Protein AF-X1LSG4-F1 (afdb_monomer)

Organism: NCBI:txid412755

Sequence (151 aa):
GCSSPAEVGITPWPFLKHFSTHLPGGNYGEIPDDKDMQAILKGEVAGGYEINCLACHNADRSQDQSDAALQAVLQNYKWVPTGSCGFAEVKGAVVSLPELFDPELDEIPITVSYDKGRFNQANEVFIDIVRRPPANRCYFCHSTQDIARAG

Structure (mmCIF, N/CA/C/O backbone):
data_AF-X1LSG4-F1
#
_entry.id   AF-X1LSG4-F1
#
loop_
_atom_site.group_PDB
_atom_site.id
_atom_site.type_symbol
_atom_site.label_atom_id
_atom_site.label_alt_id
_atom_site.label_comp_id
_atom_site.label_asym_id
_atom_site.label_entity_id
_atom_site.label_seq_id
_atom_site.pdbx_PDB_ins_code
_atom_site.Cartn_x
_atom_site.Cartn_y
_atom_site.Cartn_z
_atom_site.occupancy
_atom_site.B_iso_or_equiv
_atom_site.auth_seq_id
_atom_site.auth_comp_id
_atom_site.auth_asym_id
_atom_site.auth_atom_id
_atom_site.pdbx_PDB_model_num
ATOM 1 N N . GLY A 1 1 ? 5.636 -24.976 -19.725 1.00 66.31 1 GLY A N 1
ATOM 2 C CA . GLY A 1 1 ? 6.706 -24.733 -18.739 1.00 66.31 1 GLY A CA 1
ATOM 3 C C . GLY A 1 1 ? 6.308 -23.560 -17.871 1.00 66.31 1 GLY A C 1
ATOM 4 O O . GLY A 1 1 ? 5.458 -22.794 -18.303 1.00 66.31 1 GLY A O 1
ATOM 5 N N . CYS A 1 2 ? 6.872 -23.449 -16.671 1.00 79.25 2 CYS A N 1
ATOM 6 C CA . CYS A 1 2 ? 6.782 -22.246 -15.841 1.00 79.25 2 CYS A CA 1
ATOM 7 C C . CYS A 1 2 ? 8.112 -21.496 -15.976 1.00 79.25 2 CYS A C 1
ATOM 9 O O . CYS A 1 2 ? 9.154 -22.151 -15.975 1.00 79.25 2 CYS A O 1
ATOM 11 N N . SER A 1 3 ? 8.065 -20.173 -16.117 1.00 85.75 3 SER A N 1
ATOM 12 C CA . SER A 1 3 ? 9.241 -19.304 -16.194 1.00 85.75 3 SER A CA 1
ATOM 13 C C . SER A 1 3 ? 9.085 -18.175 -15.184 1.00 85.75 3 SER A C 1
ATOM 15 O O . SER A 1 3 ? 7.990 -17.640 -15.009 1.00 85.75 3 SER A O 1
ATOM 17 N N . SER A 1 4 ? 10.172 -17.819 -14.515 1.00 86.25 4 SER A N 1
ATOM 18 C CA . SER A 1 4 ? 10.247 -16.619 -13.693 1.00 86.25 4 SER A CA 1
ATOM 19 C C . SER A 1 4 ? 10.165 -15.358 -14.570 1.00 86.25 4 SER A C 1
ATOM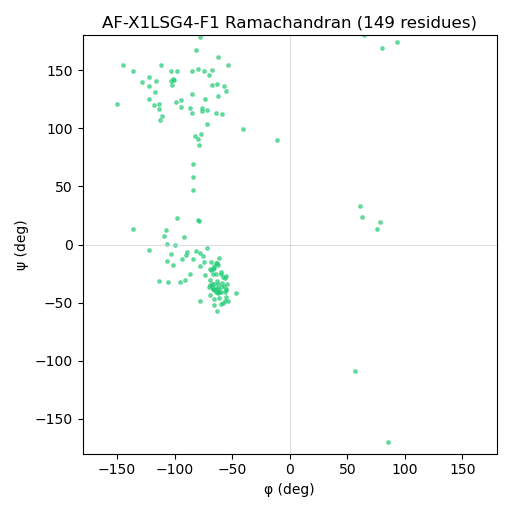 21 O O . SER A 1 4 ? 10.628 -15.374 -15.713 1.00 86.25 4 SER A O 1
ATOM 23 N N . PRO A 1 5 ? 9.626 -14.244 -14.047 1.00 86.19 5 PRO A N 1
ATOM 24 C CA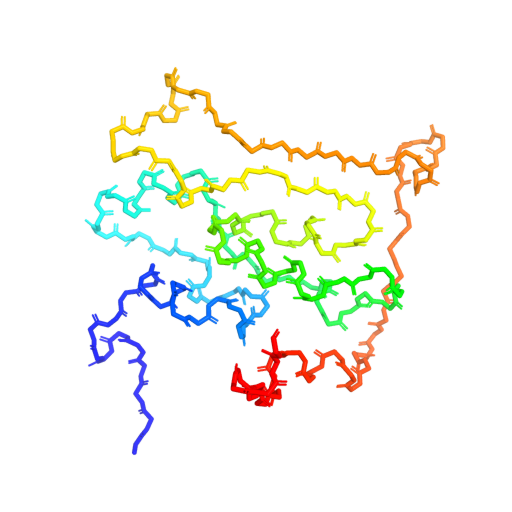 . PRO A 1 5 ? 9.676 -12.942 -14.714 1.00 86.19 5 PRO A CA 1
ATOM 25 C C . PRO A 1 5 ? 11.065 -12.568 -15.258 1.00 86.19 5 PRO A C 1
ATOM 27 O O . PRO A 1 5 ? 11.175 -12.120 -16.398 1.00 86.19 5 PRO A O 1
ATOM 30 N N . ALA A 1 6 ? 12.133 -12.841 -14.502 1.00 84.25 6 ALA A N 1
ATOM 31 C CA . ALA A 1 6 ? 13.502 -12.558 -14.931 1.00 84.25 6 ALA A CA 1
ATOM 32 C C . ALA A 1 6 ? 13.930 -13.357 -16.180 1.00 84.25 6 ALA A C 1
ATOM 34 O O . ALA A 1 6 ? 14.599 -12.809 -17.054 1.00 84.25 6 ALA A O 1
ATOM 35 N N . GLU A 1 7 ? 13.510 -14.622 -16.313 1.00 88.56 7 GLU A N 1
ATOM 36 C CA . GLU A 1 7 ? 13.822 -15.472 -17.480 1.00 88.56 7 GLU A CA 1
ATOM 37 C C . GLU A 1 7 ? 13.175 -14.974 -18.779 1.00 88.56 7 GLU A C 1
ATOM 39 O O . GLU A 1 7 ? 13.635 -15.317 -19.867 1.00 88.56 7 GLU A O 1
ATOM 44 N N . VAL A 1 8 ? 12.129 -14.151 -18.677 1.00 89.06 8 VAL A N 1
ATOM 45 C CA . VAL A 1 8 ? 11.457 -13.512 -19.819 1.00 89.06 8 VAL A CA 1
ATOM 46 C C . VAL A 1 8 ? 11.754 -12.011 -19.918 1.00 89.06 8 VAL A C 1
ATOM 48 O O . VAL A 1 8 ? 11.113 -11.306 -20.693 1.00 89.06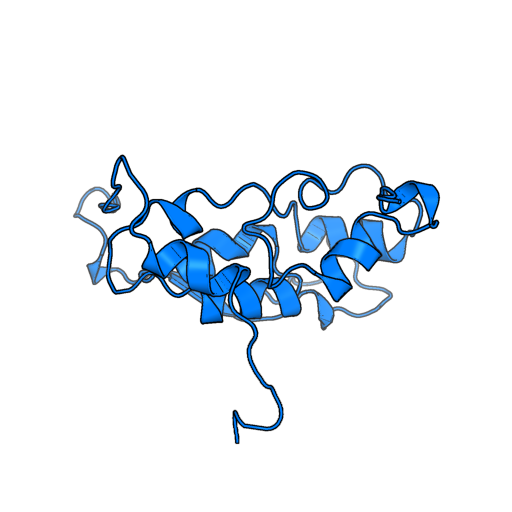 8 VAL A O 1
ATOM 51 N N . GLY A 1 9 ? 12.741 -11.519 -19.161 1.00 86.69 9 GLY A N 1
ATOM 52 C CA . GLY A 1 9 ? 13.219 -10.136 -19.233 1.00 86.69 9 GLY A CA 1
ATOM 53 C C . GLY A 1 9 ? 12.337 -9.099 -18.530 1.00 86.69 9 GLY A C 1
ATOM 54 O O . GLY A 1 9 ? 12.446 -7.915 -18.836 1.00 86.69 9 GLY A O 1
ATOM 55 N N . ILE A 1 10 ? 11.468 -9.510 -17.603 1.00 85.44 10 ILE A N 1
ATOM 56 C CA . ILE A 1 10 ? 10.616 -8.610 -16.814 1.00 85.44 10 ILE A CA 1
ATOM 57 C C . ILE A 1 10 ? 11.307 -8.302 -15.478 1.00 85.44 10 ILE A C 1
ATOM 59 O O . ILE A 1 10 ? 11.536 -9.207 -14.672 1.00 85.44 10 ILE A O 1
ATOM 63 N N . THR A 1 11 ? 11.619 -7.025 -15.233 1.00 84.31 11 THR A N 1
ATOM 64 C CA . THR A 1 11 ? 12.145 -6.545 -13.942 1.00 84.31 11 THR A CA 1
ATOM 65 C C . THR A 1 11 ? 11.006 -6.330 -12.924 1.00 84.31 11 THR A C 1
ATOM 67 O O . THR A 1 11 ? 9.827 -6.352 -13.301 1.00 84.31 11 THR A O 1
ATOM 70 N N . PRO A 1 12 ? 11.308 -6.147 -11.624 1.00 85.56 12 PRO A N 1
ATOM 71 C CA . PRO A 1 12 ? 10.291 -5.974 -10.584 1.00 85.56 12 PRO A CA 1
ATOM 72 C C . PRO A 1 12 ? 9.319 -4.818 -10.841 1.00 85.56 12 PRO A C 1
ATOM 74 O O . PRO A 1 12 ? 8.116 -4.986 -10.659 1.00 85.56 12 PRO A O 1
ATOM 77 N N . TRP A 1 13 ? 9.792 -3.669 -11.332 1.00 85.12 13 TRP A N 1
ATOM 78 C CA . TRP A 1 13 ? 8.918 -2.516 -11.550 1.00 85.12 13 TRP A CA 1
ATOM 79 C C . TRP A 1 13 ? 7.851 -2.743 -12.644 1.00 85.12 13 TRP A C 1
ATOM 81 O O . TRP A 1 13 ? 6.659 -2.593 -12.355 1.00 85.12 13 TRP A O 1
ATOM 91 N N . PRO A 1 14 ? 8.196 -3.183 -13.874 1.00 86.19 14 PRO A N 1
ATOM 92 C CA . PRO A 1 14 ? 7.221 -3.651 -14.857 1.00 86.19 14 PRO A CA 1
ATOM 93 C C . PRO A 1 14 ? 6.326 -4.776 -14.335 1.00 86.19 14 PRO A C 1
ATOM 95 O O . PRO A 1 14 ? 5.129 -4.764 -14.617 1.00 86.19 14 PRO A O 1
ATOM 98 N N . PHE A 1 15 ? 6.862 -5.723 -13.554 1.00 88.38 15 PHE A N 1
ATOM 99 C CA . PHE A 1 15 ? 6.050 -6.782 -12.953 1.00 88.38 15 PHE A CA 1
ATOM 100 C C . PHE A 1 15 ? 4.940 -6.193 -12.075 1.00 88.38 15 PHE A C 1
ATOM 102 O O . PHE A 1 15 ? 3.767 -6.509 -12.268 1.00 88.38 15 PHE A O 1
ATOM 109 N N . LEU A 1 16 ? 5.279 -5.283 -11.160 1.00 88.81 16 LEU A N 1
ATOM 110 C CA . LEU A 1 16 ? 4.291 -4.636 -10.301 1.00 88.81 16 LEU A CA 1
ATOM 111 C C . LEU A 1 16 ? 3.286 -3.813 -11.107 1.00 88.81 16 LEU A C 1
ATOM 113 O O . LEU A 1 16 ? 2.091 -3.938 -10.871 1.00 88.81 16 LEU A O 1
ATOM 117 N N . LYS A 1 17 ? 3.712 -3.062 -12.128 1.00 87.06 17 LYS A N 1
ATOM 118 C CA . LYS A 1 17 ? 2.773 -2.312 -12.985 1.00 87.06 17 LYS A CA 1
ATOM 119 C C . LYS A 1 17 ? 1.703 -3.190 -13.640 1.00 87.06 17 LYS A C 1
ATOM 121 O O . LYS A 1 17 ? 0.623 -2.690 -13.939 1.00 87.06 17 LYS A O 1
ATOM 126 N N . HIS A 1 18 ? 2.001 -4.464 -13.889 1.00 88.12 18 HIS A N 1
ATOM 127 C CA . HIS A 1 18 ? 1.066 -5.394 -14.517 1.00 88.12 18 HIS A CA 1
ATOM 128 C C . HIS A 1 18 ? 0.278 -6.245 -13.525 1.00 88.12 18 HIS A C 1
ATOM 130 O O . HIS A 1 18 ? -0.862 -6.600 -13.815 1.00 88.12 18 HIS A O 1
ATOM 136 N N . PHE A 1 19 ? 0.873 -6.591 -12.385 1.00 89.38 19 PHE A N 1
ATOM 137 C CA . PHE A 1 19 ? 0.334 -7.629 -11.510 1.00 89.38 19 PHE A CA 1
ATOM 138 C C . PHE A 1 19 ? 0.028 -7.161 -10.089 1.00 89.38 19 PHE A C 1
ATOM 140 O O . PHE A 1 19 ? -0.541 -7.953 -9.346 1.00 89.38 19 PHE A O 1
ATOM 147 N N . SER A 1 20 ? 0.351 -5.918 -9.703 1.00 90.19 20 SER A N 1
ATOM 148 C CA . SER A 1 20 ? 0.274 -5.434 -8.312 1.00 90.19 20 SER A CA 1
ATOM 149 C C . SER A 1 20 ? -1.099 -5.592 -7.651 1.00 90.19 20 SER A C 1
ATOM 151 O O . SER A 1 20 ? -1.169 -5.789 -6.447 1.00 90.19 20 SER A O 1
ATOM 153 N N . THR A 1 21 ? -2.189 -5.597 -8.416 1.00 90.31 21 THR A N 1
ATOM 154 C CA . THR A 1 21 ? -3.555 -5.812 -7.907 1.00 90.31 21 THR A CA 1
ATOM 155 C C . THR A 1 21 ? -3.865 -7.266 -7.531 1.00 90.31 21 THR A C 1
ATOM 157 O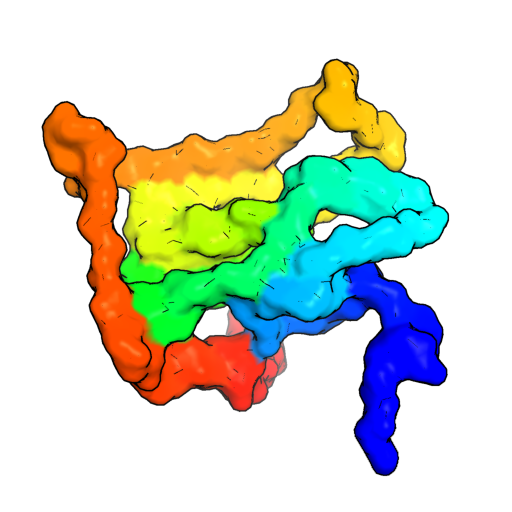 O . THR A 1 21 ? -4.863 -7.528 -6.863 1.00 90.31 21 THR A O 1
ATOM 160 N N . HIS A 1 22 ? -3.037 -8.220 -7.963 1.00 88.56 22 HIS A N 1
ATOM 161 C CA . HIS A 1 22 ? -3.261 -9.663 -7.826 1.00 88.56 22 HIS A CA 1
ATOM 162 C C . HIS A 1 22 ? -2.322 -10.339 -6.819 1.00 88.56 22 HIS A C 1
ATOM 164 O O . HIS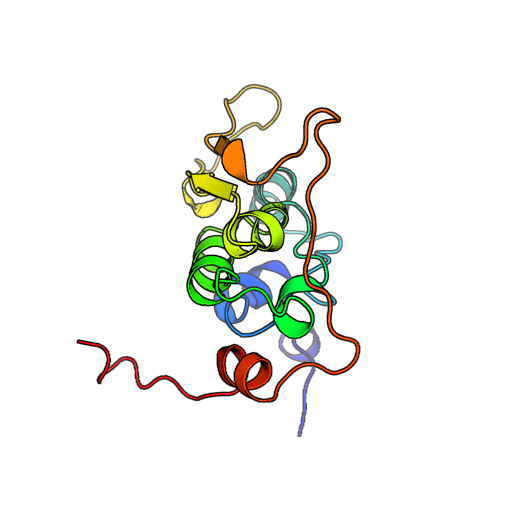 A 1 22 ? -2.313 -11.568 -6.714 1.00 88.56 22 HIS A O 1
ATOM 170 N N . LEU A 1 23 ? -1.533 -9.565 -6.075 1.00 88.62 23 LEU A N 1
ATOM 171 C CA . LEU A 1 23 ? -0.711 -10.062 -4.977 1.00 88.62 23 LEU A CA 1
ATOM 172 C C . LEU A 1 23 ? -0.808 -9.128 -3.767 1.00 88.62 23 LEU A C 1
ATOM 174 O O . LEU A 1 23 ? -0.939 -7.923 -3.938 1.00 88.62 23 LEU A O 1
ATOM 178 N N . PRO A 1 24 ? -0.676 -9.646 -2.538 1.00 91.50 24 PRO A N 1
ATOM 179 C CA . PRO A 1 24 ? -0.678 -8.828 -1.327 1.00 91.50 24 PRO A CA 1
ATOM 180 C C . PRO A 1 24 ? 0.669 -8.121 -1.070 1.00 91.50 24 PRO A C 1
ATOM 182 O O . PRO A 1 24 ? 0.939 -7.756 0.068 1.00 91.50 24 PRO A O 1
ATOM 185 N N . GLY A 1 25 ? 1.528 -7.959 -2.079 1.00 91.56 25 GLY A N 1
ATOM 186 C CA . GLY A 1 25 ? 2.927 -7.547 -1.919 1.00 91.56 25 GLY A CA 1
ATOM 187 C C . GLY A 1 25 ? 3.887 -8.711 -1.628 1.00 91.56 25 GLY A C 1
ATOM 188 O O . GLY A 1 25 ? 3.522 -9.886 -1.733 1.00 91.56 25 GLY A O 1
ATOM 189 N N . GLY A 1 26 ? 5.127 -8.372 -1.274 1.00 89.25 26 GLY A N 1
ATOM 190 C CA . GLY A 1 26 ? 6.250 -9.290 -1.070 1.00 89.25 26 GLY A CA 1
ATOM 191 C C . GLY A 1 26 ? 6.933 -9.739 -2.370 1.00 89.25 26 GLY A C 1
ATOM 192 O O . GLY A 1 26 ? 6.415 -9.536 -3.472 1.00 89.25 26 GLY A O 1
ATOM 193 N N . ASN A 1 27 ? 8.099 -10.386 -2.258 1.00 85.38 27 ASN A N 1
ATOM 194 C CA . ASN A 1 27 ? 8.879 -10.906 -3.398 1.00 85.38 27 ASN A CA 1
ATOM 195 C C . ASN A 1 27 ? 9.216 -9.801 -4.425 1.00 85.38 27 ASN A C 1
ATOM 197 O O . ASN A 1 27 ? 9.987 -8.907 -4.103 1.00 85.38 27 ASN A O 1
ATOM 201 N N . TYR A 1 28 ? 8.601 -9.790 -5.617 1.00 82.12 28 TYR A N 1
ATOM 202 C CA . TYR A 1 28 ? 8.773 -8.709 -6.604 1.00 82.12 28 TYR A CA 1
ATOM 203 C C . TYR A 1 28 ? 8.290 -7.340 -6.092 1.00 82.12 28 TYR A C 1
ATOM 205 O O . TYR A 1 28 ? 8.650 -6.316 -6.664 1.00 82.12 28 TYR A O 1
ATOM 213 N N . GLY A 1 29 ? 7.477 -7.325 -5.030 1.00 79.69 29 GLY A N 1
ATOM 214 C CA . GLY A 1 29 ? 7.068 -6.127 -4.302 1.00 79.69 29 GLY A CA 1
ATOM 215 C C . GLY A 1 29 ? 8.152 -5.522 -3.413 1.00 79.69 29 GLY A C 1
ATOM 216 O O . GLY A 1 29 ? 8.169 -4.313 -3.201 1.00 79.69 29 GLY A O 1
ATOM 217 N N . GLU A 1 30 ? 9.105 -6.323 -2.947 1.00 73.88 30 GLU A N 1
ATOM 218 C CA . GLU A 1 30 ? 10.274 -5.861 -2.191 1.00 73.88 30 GLU A CA 1
ATOM 219 C C . G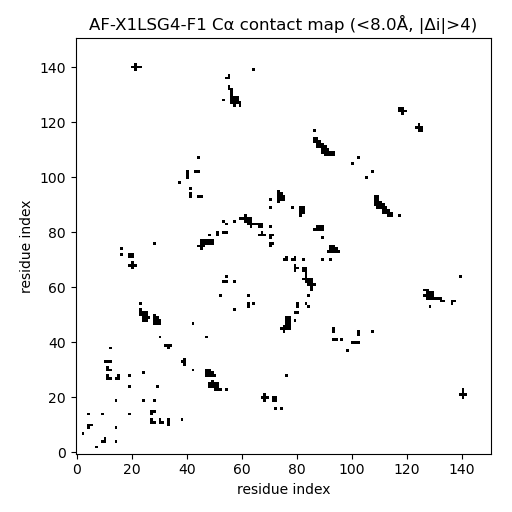LU A 1 30 ? 11.353 -5.407 -3.183 1.00 73.88 30 GLU A C 1
ATOM 221 O O . GLU A 1 30 ? 12.431 -5.990 -3.229 1.00 73.88 30 GLU A O 1
ATOM 226 N N . ILE A 1 31 ? 10.985 -4.432 -4.034 1.00 64.19 31 ILE A N 1
ATOM 227 C CA . ILE A 1 31 ? 11.706 -3.939 -5.221 1.00 64.19 31 ILE A CA 1
ATOM 228 C C . ILE A 1 31 ? 13.216 -3.840 -4.926 1.00 64.19 31 ILE A C 1
ATOM 230 O O . ILE A 1 31 ? 13.649 -2.865 -4.311 1.00 64.19 31 ILE A O 1
ATOM 234 N N . PRO A 1 32 ? 14.032 -4.820 -5.352 1.00 57.66 32 PRO A N 1
ATOM 235 C CA . PRO A 1 32 ? 15.481 -4.715 -5.292 1.00 57.66 32 PRO A CA 1
ATOM 236 C C . PRO A 1 32 ? 15.973 -3.873 -6.471 1.00 57.66 32 PRO A C 1
ATOM 238 O O . PRO A 1 32 ? 15.342 -3.904 -7.529 1.00 57.66 32 PRO A O 1
ATOM 241 N N . ASP A 1 33 ? 17.104 -3.183 -6.279 1.00 57.47 33 ASP A N 1
ATOM 242 C CA . ASP A 1 33 ? 17.851 -2.354 -7.242 1.00 57.47 33 ASP A CA 1
ATOM 243 C C . ASP A 1 33 ? 17.398 -2.503 -8.709 1.00 57.47 33 ASP A C 1
ATOM 245 O O . ASP A 1 33 ? 17.905 -3.343 -9.465 1.00 57.47 33 ASP A O 1
ATOM 249 N N . ASP A 1 34 ? 16.430 -1.676 -9.121 1.00 66.38 34 ASP A N 1
ATOM 250 C CA . ASP A 1 34 ? 16.101 -1.511 -10.536 1.00 66.38 34 ASP A CA 1
ATOM 251 C C . ASP A 1 34 ? 17.208 -0.671 -11.199 1.00 66.38 34 ASP A C 1
ATOM 253 O O . ASP A 1 34 ? 17.858 0.152 -10.560 1.00 66.38 34 ASP A O 1
ATOM 257 N N . LYS A 1 35 ? 17.471 -0.905 -12.485 1.00 65.69 35 LYS A N 1
ATOM 258 C CA . LYS A 1 35 ? 18.471 -0.147 -13.255 1.00 65.69 35 LYS A CA 1
ATOM 259 C C . LYS A 1 35 ? 17.851 1.031 -14.002 1.00 65.69 35 LYS A C 1
ATOM 261 O O . LYS A 1 35 ? 18.587 1.861 -14.533 1.00 65.69 35 LYS A O 1
ATOM 266 N N . ASP A 1 36 ? 16.524 1.087 -14.080 1.00 74.19 36 ASP A N 1
ATOM 267 C CA . ASP A 1 36 ? 15.794 2.223 -14.625 1.00 74.19 36 ASP A CA 1
ATOM 268 C C . ASP A 1 36 ? 15.774 3.370 -13.605 1.00 74.19 36 ASP A C 1
ATOM 270 O O . ASP A 1 36 ? 15.167 3.269 -12.542 1.00 74.19 36 ASP A O 1
ATOM 274 N N . MET A 1 37 ? 16.422 4.487 -13.947 1.00 70.38 37 MET A N 1
ATOM 275 C CA . MET A 1 37 ? 16.502 5.670 -13.086 1.00 70.38 37 MET A CA 1
ATOM 276 C C . MET A 1 37 ? 15.122 6.239 -12.732 1.00 70.38 37 MET A C 1
ATOM 278 O O . MET A 1 37 ? 14.924 6.721 -11.622 1.00 70.38 37 MET A O 1
ATOM 282 N N . GLN A 1 38 ? 14.142 6.140 -13.634 1.00 68.38 38 GLN A N 1
ATOM 283 C CA . GLN A 1 38 ? 12.774 6.570 -13.340 1.00 68.38 38 GLN A CA 1
ATOM 284 C C . GLN A 1 38 ? 12.087 5.636 -12.341 1.00 68.38 38 GLN A C 1
ATOM 286 O O . GLN A 1 38 ? 11.331 6.096 -11.485 1.00 68.38 38 GLN A O 1
ATOM 291 N N . ALA A 1 39 ? 12.363 4.332 -12.423 1.00 73.31 39 ALA A N 1
ATOM 292 C CA . ALA A 1 39 ? 11.890 3.363 -11.440 1.00 73.31 39 ALA A CA 1
ATOM 293 C C . ALA A 1 39 ? 12.582 3.551 -10.082 1.00 73.31 39 ALA A C 1
ATOM 295 O O . ALA A 1 39 ? 11.925 3.394 -9.059 1.00 73.31 39 ALA A O 1
ATOM 296 N N . ILE A 1 40 ? 13.861 3.944 -10.064 1.00 76.69 40 ILE A N 1
ATOM 297 C CA . ILE A 1 40 ? 14.595 4.288 -8.838 1.00 76.69 40 ILE A CA 1
ATOM 298 C C . ILE A 1 40 ? 13.951 5.507 -8.161 1.00 76.69 40 ILE A C 1
ATOM 300 O O . ILE A 1 40 ? 13.476 5.388 -7.034 1.00 76.69 40 ILE A O 1
ATOM 304 N N . LEU A 1 41 ? 13.836 6.640 -8.863 1.00 77.81 41 LEU A N 1
ATOM 305 C CA . LEU A 1 41 ? 13.295 7.889 -8.302 1.00 77.81 41 LEU A CA 1
ATOM 306 C C . LEU A 1 41 ? 11.840 7.738 -7.834 1.00 77.81 41 LEU A C 1
ATOM 308 O O . LEU A 1 41 ? 11.480 8.130 -6.724 1.00 77.81 41 LEU A O 1
ATOM 312 N N . LYS A 1 42 ? 10.980 7.114 -8.652 1.00 79.81 42 LYS A N 1
ATOM 313 C CA . LYS A 1 42 ? 9.594 6.834 -8.240 1.00 79.81 42 LYS A CA 1
ATOM 314 C C . LYS A 1 42 ? 9.527 5.773 -7.149 1.00 79.81 42 LYS A C 1
ATOM 316 O O . LYS A 1 42 ? 8.623 5.832 -6.320 1.00 79.81 42 LYS A O 1
ATOM 321 N N . GLY A 1 43 ? 10.466 4.831 -7.133 1.00 81.56 43 GLY A N 1
ATOM 322 C CA . GLY A 1 43 ? 10.601 3.790 -6.120 1.00 81.56 43 GLY A CA 1
ATOM 323 C C . GLY A 1 43 ? 10.877 4.351 -4.728 1.00 81.56 43 GLY A C 1
ATOM 324 O O . GLY A 1 43 ? 10.279 3.878 -3.764 1.00 81.56 43 GLY A O 1
ATOM 325 N N . GLU A 1 44 ? 11.684 5.407 -4.615 1.00 83.44 44 GLU A N 1
ATOM 326 C CA . GLU A 1 44 ? 11.942 6.092 -3.339 1.00 83.44 44 GLU A CA 1
ATOM 327 C C . GLU A 1 44 ? 10.651 6.650 -2.718 1.00 83.44 44 GLU A C 1
ATOM 329 O O . GLU A 1 44 ? 10.401 6.509 -1.515 1.00 83.44 44 GLU A O 1
ATOM 334 N N . VAL A 1 45 ? 9.771 7.222 -3.547 1.00 88.81 45 VAL A N 1
ATOM 335 C CA . VAL A 1 45 ? 8.483 7.747 -3.079 1.00 88.81 45 VAL A CA 1
ATOM 336 C C . VAL A 1 45 ? 7.467 6.628 -2.859 1.00 88.81 45 VAL A C 1
ATOM 338 O O . VAL A 1 45 ? 6.852 6.575 -1.789 1.00 88.81 45 VAL A O 1
ATOM 341 N N . ALA A 1 46 ? 7.308 5.730 -3.837 1.00 89.62 46 ALA A N 1
ATOM 342 C CA . ALA A 1 46 ? 6.404 4.578 -3.789 1.00 89.62 46 ALA A CA 1
ATOM 343 C C . ALA A 1 46 ? 6.667 3.685 -2.574 1.00 89.62 46 ALA A C 1
ATOM 345 O O . ALA A 1 46 ? 5.725 3.188 -1.953 1.00 89.62 46 ALA A O 1
ATOM 346 N N . GLY A 1 47 ? 7.945 3.522 -2.225 1.00 88.44 47 GLY A N 1
ATOM 347 C CA . GLY A 1 47 ? 8.451 2.565 -1.254 1.00 88.44 47 GLY A CA 1
ATOM 348 C C . GLY A 1 47 ? 8.235 1.109 -1.668 1.00 88.44 47 GLY A C 1
ATOM 349 O O . GLY A 1 47 ? 7.678 0.804 -2.724 1.00 88.44 47 GLY A O 1
ATOM 350 N N . GLY A 1 48 ? 8.683 0.195 -0.809 1.00 88.56 48 GLY A N 1
ATOM 351 C CA . GLY A 1 48 ? 8.504 -1.238 -1.021 1.00 88.56 48 GLY A CA 1
ATOM 352 C C . GLY A 1 48 ? 7.035 -1.647 -0.928 1.00 88.56 48 GLY A C 1
ATOM 353 O O . GLY A 1 48 ? 6.314 -1.230 -0.020 1.00 88.56 48 GLY A O 1
ATOM 354 N N . TYR A 1 49 ? 6.600 -2.511 -1.842 1.00 91.44 49 TYR A N 1
ATOM 355 C CA . TYR A 1 49 ? 5.350 -3.244 -1.702 1.00 91.44 49 TYR A CA 1
ATOM 356 C C . TYR A 1 49 ? 5.588 -4.493 -0.851 1.00 91.44 49 TYR A C 1
ATOM 358 O O . TYR A 1 49 ? 5.586 -5.621 -1.345 1.00 91.44 49 TYR A O 1
ATOM 366 N N . GLU A 1 50 ? 5.840 -4.283 0.437 1.00 90.25 50 GLU A N 1
ATOM 367 C CA . GLU A 1 50 ? 6.042 -5.360 1.405 1.00 90.25 50 GLU A CA 1
ATOM 368 C C . GLU A 1 50 ? 4.794 -6.240 1.545 1.00 90.25 50 GLU A C 1
ATOM 370 O O . GLU A 1 50 ? 3.679 -5.851 1.186 1.00 90.25 50 GLU A O 1
ATOM 375 N N . ILE A 1 51 ? 4.980 -7.443 2.090 1.00 93.12 51 ILE A N 1
ATOM 376 C CA . ILE A 1 51 ? 3.872 -8.361 2.339 1.00 93.12 51 ILE A CA 1
ATOM 377 C C . ILE A 1 51 ? 2.829 -7.732 3.279 1.00 93.12 51 ILE A C 1
ATOM 379 O O . ILE A 1 51 ? 3.049 -7.528 4.473 1.00 93.12 51 ILE A O 1
ATOM 383 N N . ASN A 1 52 ? 1.639 -7.459 2.748 1.00 93.75 52 ASN A N 1
ATOM 384 C CA . ASN A 1 52 ? 0.515 -6.929 3.503 1.00 93.75 52 ASN A CA 1
ATOM 385 C C . ASN A 1 52 ? -0.183 -8.053 4.278 1.00 93.75 52 ASN A C 1
ATOM 387 O O . ASN A 1 52 ? -1.140 -8.672 3.805 1.00 93.75 52 ASN A O 1
ATOM 391 N N . CYS A 1 53 ? 0.257 -8.287 5.512 1.00 93.88 53 CYS A N 1
ATOM 392 C CA . CYS A 1 53 ? -0.352 -9.271 6.409 1.00 93.88 53 CYS A CA 1
ATOM 393 C C . CYS A 1 53 ? -1.865 -9.043 6.607 1.00 93.88 53 CYS A C 1
ATOM 395 O O . CYS A 1 53 ? -2.626 -10.009 6.727 1.00 93.88 53 CYS A O 1
ATOM 397 N N . LEU A 1 54 ? -2.320 -7.782 6.612 1.00 94.69 54 LEU A N 1
ATOM 398 C CA . LEU A 1 54 ? -3.728 -7.427 6.825 1.00 94.69 54 LEU A CA 1
ATOM 399 C C . LEU A 1 54 ? -4.626 -7.894 5.679 1.00 94.69 54 LEU A C 1
ATOM 401 O O . LEU A 1 54 ? -5.802 -8.173 5.915 1.00 94.69 54 LEU A O 1
ATOM 405 N N . ALA A 1 55 ? -4.073 -8.068 4.473 1.00 93.81 55 ALA A N 1
ATOM 406 C CA . ALA A 1 55 ? -4.836 -8.507 3.311 1.00 93.81 55 ALA A CA 1
ATOM 407 C C . ALA A 1 55 ? -5.542 -9.853 3.537 1.00 93.81 55 ALA A C 1
ATOM 409 O O . ALA A 1 55 ? -6.679 -10.056 3.108 1.00 93.81 55 ALA A O 1
ATOM 410 N N . CYS A 1 56 ? -4.889 -10.750 4.279 1.00 93.81 56 CYS A N 1
ATOM 411 C CA . CYS A 1 56 ? -5.405 -12.081 4.585 1.00 93.81 56 CYS A CA 1
ATOM 412 C C . CYS A 1 56 ? -5.889 -12.216 6.032 1.00 93.81 56 CYS A C 1
ATOM 414 O O . CYS A 1 56 ? -6.806 -12.994 6.299 1.00 93.81 56 CYS A O 1
ATOM 416 N N . HIS A 1 57 ? -5.266 -11.498 6.970 1.00 95.06 57 HIS A N 1
ATOM 417 C CA . HIS A 1 57 ? -5.464 -11.738 8.397 1.00 95.06 57 HIS A CA 1
ATOM 418 C C . HIS A 1 57 ? -6.395 -10.754 9.096 1.00 95.06 57 HIS A C 1
ATOM 420 O O . HIS A 1 57 ? -6.877 -11.093 10.174 1.00 95.06 57 HIS A O 1
ATOM 426 N N . ASN A 1 58 ? -6.677 -9.582 8.522 1.00 94.62 58 ASN A N 1
ATOM 427 C CA . ASN A 1 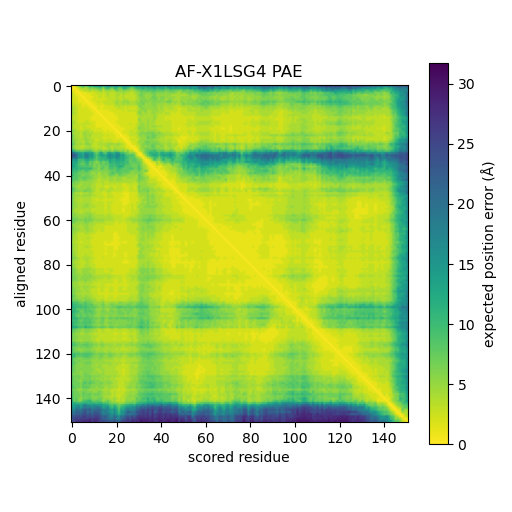58 ? -7.619 -8.656 9.139 1.00 94.62 58 ASN A CA 1
ATOM 428 C C . ASN A 1 58 ? -9.058 -9.152 8.918 1.00 94.62 58 ASN A C 1
ATOM 430 O O . ASN A 1 58 ? -9.523 -9.290 7.783 1.00 94.62 58 ASN A O 1
ATOM 434 N N . ALA A 1 59 ? -9.764 -9.463 9.998 1.00 93.56 59 ALA A N 1
ATOM 435 C CA . ALA A 1 59 ? -11.158 -9.884 9.996 1.00 93.56 59 ALA A CA 1
ATOM 436 C C . ALA A 1 59 ? -12.139 -8.711 10.099 1.00 93.56 59 ALA A C 1
ATOM 438 O O . ALA A 1 59 ? -13.336 -8.926 9.885 1.00 93.56 59 ALA A O 1
ATOM 439 N N . ASP A 1 60 ? -11.647 -7.482 10.303 1.00 93.50 60 ASP A N 1
ATOM 440 C CA . ASP A 1 60 ? -12.499 -6.302 10.237 1.00 93.50 60 ASP A CA 1
ATOM 441 C C . ASP A 1 60 ? -13.189 -6.230 8.863 1.00 93.50 60 ASP A C 1
ATOM 443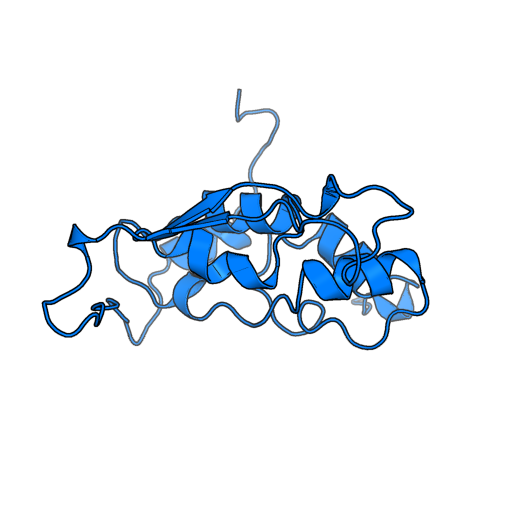 O O . ASP A 1 60 ? -12.604 -6.478 7.798 1.00 93.50 60 ASP A O 1
ATOM 447 N N . ARG A 1 61 ? -14.482 -5.910 8.899 1.00 91.56 61 ARG A N 1
ATOM 448 C CA . ARG A 1 61 ? -15.315 -5.734 7.710 1.00 91.56 61 ARG A CA 1
ATOM 449 C C . ARG A 1 61 ? -14.924 -4.489 6.923 1.00 91.56 61 ARG A C 1
ATOM 451 O O . ARG A 1 61 ? -15.246 -4.435 5.744 1.00 91.56 61 ARG A O 1
ATOM 458 N N . SER A 1 62 ? -14.248 -3.529 7.553 1.00 93.50 62 SER A N 1
ATOM 459 C CA . SER A 1 62 ? -13.705 -2.352 6.877 1.00 93.50 62 SER A CA 1
ATOM 460 C C . SER A 1 62 ? -12.406 -2.628 6.115 1.00 93.50 62 SER A C 1
ATOM 462 O O . SER A 1 62 ? -11.960 -1.752 5.383 1.00 93.50 62 SER A O 1
ATOM 464 N N . GLN A 1 63 ? -11.805 -3.822 6.231 1.00 93.88 63 GLN A N 1
ATOM 465 C CA . GLN A 1 63 ? -10.655 -4.188 5.400 1.00 93.88 63 GLN A CA 1
ATOM 466 C C . GLN A 1 63 ? -11.063 -4.241 3.920 1.00 93.88 63 GLN A C 1
ATOM 468 O O . GLN A 1 63 ? -11.781 -5.165 3.513 1.00 93.88 63 GLN A O 1
ATOM 473 N N . ASP A 1 64 ? -10.523 -3.323 3.120 1.00 93.31 64 ASP A N 1
ATOM 474 C CA . ASP A 1 64 ? -10.908 -3.108 1.725 1.00 93.31 64 ASP A CA 1
ATOM 475 C C . ASP A 1 64 ? -9.784 -3.495 0.753 1.00 93.31 64 ASP A C 1
ATOM 477 O O . ASP A 1 64 ? -8.760 -2.826 0.620 1.00 93.31 64 ASP A O 1
ATOM 481 N N . GLN A 1 65 ? -9.969 -4.620 0.061 1.00 91.25 65 GLN A N 1
ATOM 482 C CA . GLN A 1 65 ? -9.018 -5.088 -0.952 1.00 91.25 65 GLN A CA 1
ATOM 483 C C . GLN A 1 65 ? -9.146 -4.343 -2.286 1.00 91.25 65 GLN A C 1
ATOM 485 O O . GLN A 1 65 ? -8.211 -4.370 -3.082 1.00 91.25 65 GLN A O 1
ATOM 490 N N . SER A 1 66 ? -10.271 -3.671 -2.531 1.00 91.38 66 SER A N 1
ATOM 491 C CA . SER A 1 66 ? -10.443 -2.811 -3.705 1.00 91.38 66 SER A CA 1
ATOM 492 C C . SER A 1 66 ? -9.554 -1.582 -3.562 1.00 91.38 66 SER A C 1
ATOM 494 O O . SER A 1 66 ? -8.827 -1.247 -4.493 1.00 91.38 66 SER A O 1
ATOM 496 N N . ASP A 1 67 ? -9.522 -0.986 -2.367 1.00 94.38 67 ASP A N 1
ATOM 497 C CA . ASP A 1 67 ? -8.598 0.106 -2.061 1.00 94.38 67 ASP A CA 1
ATOM 498 C C . ASP A 1 67 ? -7.143 -0.368 -2.045 1.00 94.38 67 ASP A C 1
ATOM 500 O O . ASP A 1 67 ? -6.276 0.339 -2.553 1.00 94.38 67 ASP A O 1
ATOM 504 N N . ALA A 1 68 ? -6.851 -1.587 -1.570 1.00 94.56 68 ALA A N 1
ATOM 505 C CA . ALA A 1 68 ? -5.506 -2.158 -1.707 1.00 94.56 68 ALA A CA 1
ATOM 506 C C . ALA A 1 68 ? -5.054 -2.194 -3.180 1.00 94.56 68 ALA A C 1
ATOM 508 O O . ALA A 1 68 ? -3.960 -1.731 -3.509 1.00 94.56 68 ALA A O 1
ATOM 509 N N . ALA A 1 69 ? -5.916 -2.701 -4.068 1.00 93.19 69 ALA A N 1
ATOM 510 C CA . ALA A 1 69 ? -5.661 -2.752 -5.503 1.00 93.19 69 ALA A CA 1
ATOM 511 C C . ALA A 1 69 ? -5.549 -1.348 -6.119 1.00 93.19 69 ALA A C 1
ATOM 513 O O . ALA A 1 69 ? -4.654 -1.106 -6.927 1.00 93.19 69 ALA A O 1
ATOM 514 N N . LEU A 1 70 ? -6.399 -0.402 -5.711 1.00 94.75 70 LEU A N 1
ATOM 515 C CA . LEU A 1 70 ? -6.322 0.987 -6.157 1.00 94.75 70 LEU A CA 1
ATOM 516 C C . LEU A 1 70 ? -4.977 1.614 -5.775 1.00 94.75 70 LEU A C 1
ATOM 518 O O . LEU A 1 70 ? -4.283 2.129 -6.646 1.00 94.75 70 LEU A O 1
ATOM 522 N N . GLN A 1 71 ? -4.561 1.524 -4.509 1.00 96.44 71 GLN A N 1
ATOM 523 C CA . GLN A 1 71 ? -3.273 2.063 -4.061 1.00 96.44 71 GLN A CA 1
ATOM 524 C C . GLN A 1 71 ? -2.096 1.417 -4.808 1.00 96.44 71 GLN A C 1
ATOM 526 O O . GLN A 1 71 ? -1.139 2.104 -5.166 1.00 96.44 71 GLN A O 1
ATOM 531 N N . ALA A 1 72 ? -2.191 0.123 -5.117 1.00 94.38 72 ALA A N 1
ATOM 532 C CA . ALA A 1 72 ? -1.200 -0.589 -5.914 1.00 94.38 72 ALA A CA 1
ATOM 533 C C . ALA A 1 72 ? -1.133 -0.088 -7.375 1.00 94.38 72 ALA A C 1
ATOM 535 O O . ALA A 1 72 ? -0.037 0.080 -7.913 1.00 94.38 72 ALA A O 1
ATOM 536 N N . VAL A 1 73 ? -2.273 0.223 -8.006 1.00 93.62 73 VAL A N 1
ATOM 537 C CA . VAL A 1 73 ? -2.339 0.850 -9.347 1.00 93.62 73 VAL A CA 1
ATOM 538 C C . VAL A 1 73 ? -1.780 2.273 -9.333 1.00 93.62 73 VAL A C 1
ATOM 540 O O . VAL A 1 73 ? -1.085 2.677 -10.266 1.00 93.62 73 VAL A O 1
ATOM 543 N N . LEU A 1 74 ? -2.036 3.025 -8.261 1.00 94.94 74 LEU A N 1
ATOM 544 C CA . LEU A 1 74 ? -1.496 4.373 -8.062 1.00 94.94 74 LEU A CA 1
ATOM 545 C C . LEU A 1 74 ? 0.010 4.378 -7.742 1.00 94.94 74 LEU A C 1
ATOM 547 O O . LEU A 1 74 ? 0.601 5.455 -7.653 1.00 94.94 74 LEU A O 1
ATOM 551 N N . GLN A 1 75 ? 0.630 3.195 -7.627 1.00 93.50 75 GLN A N 1
ATOM 552 C CA . GLN A 1 75 ? 2.029 2.981 -7.238 1.00 93.50 75 GLN A CA 1
ATOM 553 C C . GLN A 1 75 ? 2.340 3.472 -5.815 1.00 93.50 75 GLN A C 1
ATOM 555 O O . GLN A 1 75 ? 3.488 3.735 -5.475 1.00 93.50 75 GLN A O 1
ATOM 560 N N . ASN A 1 76 ? 1.328 3.560 -4.950 1.00 95.19 76 ASN A N 1
ATOM 561 C CA . ASN A 1 76 ? 1.461 3.957 -3.549 1.00 95.19 76 ASN A CA 1
ATOM 562 C C . ASN A 1 76 ? 1.849 2.746 -2.677 1.00 95.19 76 ASN A C 1
ATOM 564 O O . ASN A 1 76 ? 1.227 2.486 -1.648 1.00 95.19 76 ASN A O 1
ATOM 568 N N . TYR A 1 77 ? 2.843 1.970 -3.108 1.00 94.12 77 TYR A N 1
ATOM 569 C CA . TYR A 1 77 ? 3.116 0.620 -2.612 1.00 94.12 77 TYR A CA 1
ATOM 570 C C . TYR A 1 77 ? 3.263 0.517 -1.087 1.00 94.12 77 TYR A C 1
ATOM 572 O O . TYR A 1 77 ? 2.567 -0.292 -0.469 1.00 94.12 77 TYR A O 1
ATOM 580 N N . LYS A 1 78 ? 4.060 1.386 -0.452 1.00 93.62 78 LYS A N 1
ATOM 581 C CA . LYS A 1 78 ? 4.234 1.382 1.014 1.00 93.62 78 LYS A CA 1
ATOM 582 C C . LYS A 1 78 ? 2.967 1.744 1.793 1.00 93.62 78 LYS A C 1
ATOM 584 O O . LYS A 1 78 ? 2.864 1.461 2.983 1.00 93.62 78 LYS A O 1
ATOM 589 N N . TRP A 1 79 ? 1.997 2.374 1.136 1.00 96.25 79 TRP A N 1
ATOM 590 C CA . TRP A 1 79 ? 0.728 2.780 1.734 1.00 96.25 79 TRP A CA 1
ATOM 591 C C . TRP A 1 79 ? -0.423 1.820 1.426 1.00 96.25 79 TRP A C 1
ATOM 593 O O . TRP A 1 79 ? -1.521 2.032 1.934 1.00 96.25 79 TRP A O 1
ATOM 603 N N . VAL A 1 80 ? -0.202 0.746 0.659 1.00 96.19 80 VAL A N 1
ATOM 604 C CA . VAL A 1 80 ? -1.242 -0.256 0.366 1.00 96.19 80 VAL A CA 1
ATOM 605 C C . VAL A 1 80 ? -1.872 -0.844 1.643 1.00 96.19 80 VAL A C 1
ATOM 607 O O . VAL A 1 80 ? -3.106 -0.905 1.715 1.00 96.19 80 VAL A O 1
ATOM 610 N N . PRO A 1 81 ? -1.110 -1.239 2.688 1.00 95.69 81 PRO A N 1
ATOM 611 C CA . PRO A 1 81 ? -1.713 -1.697 3.941 1.00 95.69 81 PRO A CA 1
ATOM 612 C C . PRO A 1 81 ? -2.555 -0.610 4.615 1.00 95.69 81 PRO A C 1
ATOM 614 O O . PRO A 1 81 ? -3.657 -0.888 5.077 1.00 95.69 81 PRO A O 1
ATOM 617 N N . THR A 1 82 ? -2.072 0.634 4.617 1.00 96.50 82 THR A N 1
ATOM 618 C CA . THR A 1 82 ? -2.759 1.782 5.223 1.00 96.50 82 THR A CA 1
ATOM 619 C C . THR A 1 82 ? -4.060 2.118 4.503 1.00 96.50 82 THR A C 1
ATOM 621 O O . THR A 1 82 ? -5.085 2.273 5.149 1.00 96.50 82 THR A O 1
ATOM 624 N N . GLY A 1 83 ? -4.060 2.182 3.171 1.00 96.12 83 GLY A N 1
ATOM 625 C CA . GLY A 1 83 ? -5.271 2.478 2.402 1.00 96.12 83 GLY A CA 1
ATOM 626 C C . GLY A 1 83 ? -6.332 1.381 2.497 1.00 96.12 83 GLY A C 1
ATOM 627 O O . GLY A 1 83 ? -7.501 1.647 2.277 1.00 96.12 83 GLY A O 1
ATOM 628 N N . SER A 1 84 ? -5.943 0.157 2.863 1.00 95.62 84 SER A N 1
ATOM 629 C CA . SER A 1 84 ? -6.857 -0.986 2.930 1.00 95.62 84 SER A CA 1
ATOM 630 C C . SER A 1 84 ? -7.294 -1.371 4.341 1.00 95.62 84 SER A C 1
ATOM 632 O O . SER A 1 84 ? -8.170 -2.222 4.481 1.00 95.62 84 SER A O 1
ATOM 634 N N . CYS A 1 85 ? -6.717 -0.787 5.397 1.00 95.06 85 CYS A N 1
ATOM 635 C CA . CYS A 1 85 ? -6.952 -1.229 6.777 1.00 95.06 85 CYS A CA 1
ATOM 636 C C . CYS A 1 85 ? -8.315 -0.810 7.354 1.00 95.06 85 CYS A C 1
ATOM 638 O O . CYS A 1 85 ? -8.687 -1.267 8.437 1.00 95.06 85 CYS A O 1
ATOM 640 N N . GLY A 1 86 ? -9.052 0.056 6.649 1.00 94.25 86 GLY A N 1
ATOM 641 C CA . GLY A 1 86 ? -10.406 0.467 7.012 1.00 94.25 86 GLY A CA 1
ATOM 642 C C . GLY A 1 86 ? -10.499 1.464 8.170 1.00 94.25 86 GLY A C 1
ATOM 643 O O . GLY A 1 86 ? -11.580 1.660 8.725 1.00 94.25 86 GLY A O 1
ATOM 644 N N . PHE A 1 87 ? -9.377 2.07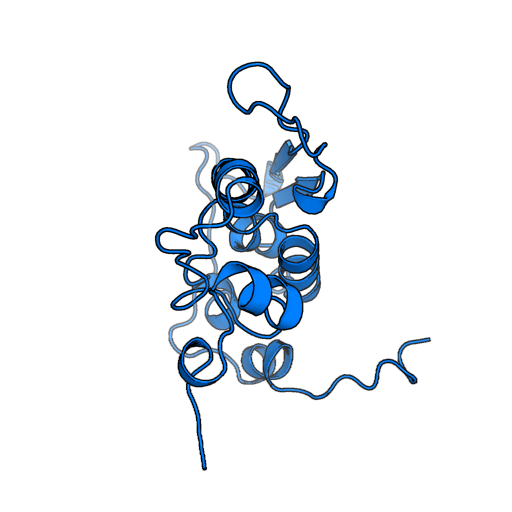0 8.561 1.00 95.81 87 PHE A N 1
ATOM 645 C CA . PHE A 1 87 ? -9.308 3.171 9.532 1.00 95.81 87 PHE A CA 1
ATOM 646 C C . PHE A 1 87 ? -8.355 4.292 9.088 1.00 95.81 87 PHE A C 1
ATOM 648 O O . PHE A 1 87 ? -7.998 5.165 9.884 1.00 95.81 87 PHE A O 1
ATOM 655 N N . ALA A 1 88 ? -7.939 4.272 7.823 1.00 97.06 88 ALA A N 1
ATOM 656 C CA . ALA A 1 88 ? -7.142 5.313 7.204 1.00 97.06 88 ALA A CA 1
ATOM 657 C C . ALA A 1 88 ? -7.540 5.494 5.736 1.00 97.06 88 ALA A C 1
ATOM 659 O O . ALA A 1 88 ? -8.044 4.573 5.101 1.00 97.06 88 ALA A O 1
ATOM 660 N N . GLU A 1 89 ? -7.296 6.689 5.216 1.00 97.31 89 GLU A N 1
ATOM 661 C CA . GLU A 1 89 ? -7.479 7.063 3.817 1.00 97.31 89 GLU A CA 1
ATOM 662 C C . GLU A 1 89 ? -6.138 7.570 3.280 1.00 97.31 89 GLU A C 1
ATOM 664 O O . GLU A 1 89 ? -5.446 8.339 3.956 1.00 97.31 89 GLU A O 1
ATOM 669 N N . VAL A 1 90 ? -5.777 7.142 2.069 1.00 97.88 90 VAL A N 1
ATOM 670 C CA . VAL A 1 90 ? -4.556 7.557 1.368 1.00 97.88 90 VAL A CA 1
ATOM 671 C C . VAL A 1 90 ? -4.960 8.273 0.084 1.00 97.88 90 VAL A C 1
ATOM 673 O O . VAL A 1 90 ? -5.620 7.685 -0.775 1.00 97.88 90 VAL A O 1
ATOM 676 N N . LYS A 1 91 ? -4.562 9.540 -0.053 1.00 97.19 91 LYS A N 1
ATOM 677 C CA . LYS A 1 91 ? -4.823 10.367 -1.242 1.00 97.19 91 LYS A CA 1
ATOM 678 C C . LYS A 1 91 ? -3.539 10.672 -1.988 1.00 97.19 91 LYS A C 1
ATOM 680 O O . LYS A 1 91 ? -2.474 10.743 -1.383 1.00 97.19 91 LYS A O 1
ATOM 685 N N . GLY A 1 92 ? -3.684 10.932 -3.284 1.00 95.62 92 GLY A N 1
ATOM 686 C CA . GLY A 1 92 ? -2.576 11.181 -4.200 1.00 95.62 92 GLY A CA 1
ATOM 687 C C . GLY A 1 92 ? -2.110 9.909 -4.902 1.00 95.62 92 GLY A C 1
ATOM 688 O O . GLY A 1 92 ? -2.608 8.815 -4.636 1.00 95.62 92 GLY A O 1
ATOM 689 N N . ALA A 1 93 ? -1.180 10.059 -5.840 1.00 95.25 93 ALA A N 1
ATOM 690 C CA . ALA A 1 93 ? -0.722 8.954 -6.671 1.00 95.25 93 ALA A CA 1
ATOM 691 C C . ALA A 1 93 ? 0.738 9.140 -7.086 1.00 95.25 93 ALA A C 1
ATOM 693 O O . ALA A 1 93 ? 1.062 10.105 -7.781 1.00 95.25 93 ALA A O 1
ATOM 694 N N . VAL A 1 94 ? 1.610 8.196 -6.738 1.00 92.69 94 VAL A N 1
ATOM 695 C CA . VAL A 1 94 ? 3.020 8.221 -7.166 1.00 92.69 94 VAL A CA 1
ATOM 696 C C . VAL A 1 94 ? 3.150 8.136 -8.685 1.00 92.69 94 VAL A C 1
ATOM 698 O O . VAL A 1 94 ? 3.996 8.803 -9.280 1.00 92.69 94 VAL A O 1
ATOM 701 N N . VAL A 1 95 ? 2.254 7.407 -9.354 1.00 91.00 95 VAL A N 1
ATOM 702 C CA . VAL A 1 95 ? 2.249 7.346 -10.824 1.00 91.00 95 VAL A CA 1
ATOM 703 C C . VAL A 1 95 ? 2.062 8.725 -11.477 1.00 91.00 95 VAL A C 1
ATOM 705 O O . VAL A 1 95 ? 2.538 8.931 -12.593 1.00 91.00 95 VAL A O 1
ATOM 708 N N . SER A 1 96 ? 1.430 9.680 -10.780 1.00 91.31 96 SER A N 1
ATOM 709 C CA . SER A 1 96 ? 1.190 11.041 -11.283 1.00 91.31 96 SER A CA 1
ATOM 710 C C . SER A 1 96 ? 2.391 11.984 -11.149 1.00 91.31 96 SER A C 1
ATOM 712 O O . SER A 1 96 ? 2.336 13.101 -11.663 1.00 91.31 96 SER A O 1
ATOM 714 N N . LEU A 1 97 ? 3.475 11.544 -10.498 1.00 89.69 97 LEU A N 1
ATOM 715 C CA . LEU A 1 97 ? 4.678 12.354 -10.337 1.00 89.69 97 LEU A CA 1
ATOM 716 C C . LEU A 1 97 ? 5.335 12.672 -11.691 1.00 89.69 97 LEU A C 1
ATOM 718 O O . LEU A 1 97 ? 5.452 11.765 -12.538 1.00 89.69 97 LEU A O 1
ATOM 722 N N . PRO A 1 98 ? 5.802 13.924 -11.880 1.00 86.94 98 PRO A N 1
ATOM 723 C CA . PRO A 1 98 ? 6.608 14.315 -13.029 1.00 86.94 98 PRO A CA 1
ATOM 724 C C . PRO A 1 98 ? 7.836 13.419 -13.211 1.00 86.94 98 PRO A C 1
ATOM 726 O O . PRO A 1 98 ? 8.363 12.852 -12.261 1.00 86.94 98 PRO A O 1
ATOM 729 N N . GLU A 1 99 ? 8.320 13.323 -14.446 1.00 81.19 99 GLU A N 1
ATOM 730 C CA . GLU A 1 99 ? 9.542 12.573 -14.770 1.00 81.19 99 GLU A CA 1
ATOM 731 C C . GLU A 1 99 ? 10.790 13.168 -14.096 1.00 81.19 99 GLU A C 1
ATOM 733 O O . GLU A 1 99 ? 11.713 12.448 -13.731 1.00 81.19 99 GLU A O 1
ATOM 738 N N . LEU A 1 100 ? 10.803 14.488 -13.900 1.00 82.81 100 LEU A N 1
ATOM 739 C CA . LEU A 1 100 ? 11.882 15.221 -13.233 1.00 82.81 100 LEU A CA 1
ATOM 740 C C . LEU A 1 100 ? 11.576 15.496 -11.754 1.00 82.81 100 LEU A C 1
ATOM 742 O O . LEU A 1 100 ? 12.104 16.458 -11.210 1.00 82.81 100 LEU A O 1
ATOM 746 N N . PHE A 1 101 ? 10.687 14.708 -11.142 1.00 85.75 101 PHE A N 1
ATOM 747 C CA . PHE A 1 101 ? 10.388 14.839 -9.721 1.00 85.75 101 PHE A CA 1
ATOM 748 C C . PHE A 1 101 ? 11.642 14.560 -8.890 1.00 85.75 101 PHE A C 1
ATOM 750 O O . PHE A 1 101 ? 12.269 13.510 -9.049 1.00 85.75 101 PHE A O 1
ATOM 757 N N . ASP A 1 102 ? 11.968 15.483 -7.995 1.00 84.31 102 ASP A N 1
ATOM 758 C CA . ASP A 1 102 ? 13.067 15.361 -7.048 1.00 84.31 102 ASP A CA 1
ATOM 759 C C . ASP A 1 102 ? 12.499 15.207 -5.625 1.00 84.31 102 ASP A C 1
ATOM 761 O O . ASP A 1 102 ? 11.949 16.168 -5.085 1.00 84.31 102 ASP A O 1
ATOM 765 N N . PRO A 1 103 ? 12.618 14.030 -4.983 1.00 81.25 103 PRO A N 1
ATOM 766 C CA . PRO A 1 103 ? 12.079 13.805 -3.642 1.00 81.25 103 PRO A CA 1
ATOM 767 C C . PRO A 1 103 ? 12.707 14.686 -2.551 1.00 81.25 103 PRO A C 1
ATOM 769 O O . PRO A 1 103 ? 12.132 14.782 -1.464 1.00 81.25 103 PRO A O 1
ATOM 772 N N . GLU A 1 104 ? 13.857 15.319 -2.803 1.00 84.56 104 GLU A N 1
ATOM 773 C CA . GLU A 1 104 ? 14.492 16.255 -1.871 1.00 84.56 104 GLU A CA 1
ATOM 774 C C . GLU A 1 104 ? 13.979 17.697 -2.026 1.00 84.56 104 GLU A C 1
ATOM 776 O O . GLU A 1 104 ? 14.045 18.473 -1.067 1.00 84.56 104 GLU A O 1
ATOM 781 N N . LEU A 1 105 ? 13.473 18.070 -3.208 1.00 87.44 105 LEU A N 1
ATOM 782 C CA . LEU A 1 105 ? 13.083 19.449 -3.539 1.00 87.44 105 LEU A CA 1
ATOM 783 C C . LEU A 1 105 ? 11.577 19.638 -3.750 1.00 87.44 105 LEU A C 1
ATOM 785 O O . LEU A 1 105 ? 11.054 20.718 -3.466 1.00 87.44 105 LEU A O 1
ATOM 789 N N . ASP A 1 106 ? 10.889 18.612 -4.241 1.00 88.25 106 ASP A N 1
ATOM 790 C CA . ASP A 1 106 ? 9.478 18.654 -4.592 1.00 88.25 106 ASP A CA 1
ATOM 791 C C . ASP A 1 106 ? 8.590 18.085 -3.475 1.00 88.25 106 ASP A C 1
ATOM 793 O O . ASP A 1 106 ? 8.946 17.168 -2.731 1.00 88.25 106 ASP A O 1
ATOM 797 N N . GLU A 1 107 ? 7.370 18.612 -3.367 1.00 87.88 107 GLU A N 1
ATOM 798 C CA . GLU A 1 107 ? 6.387 18.113 -2.407 1.00 87.88 107 GLU A CA 1
ATOM 799 C C . GLU A 1 107 ? 5.825 16.756 -2.856 1.00 87.88 107 GLU A C 1
ATOM 801 O O . GLU A 1 107 ? 5.266 16.622 -3.947 1.00 87.88 107 GLU A O 1
ATOM 806 N N . ILE A 1 108 ? 5.918 15.744 -1.988 1.00 88.19 108 ILE A N 1
ATOM 807 C CA . ILE A 1 108 ? 5.289 14.439 -2.215 1.00 88.19 108 ILE A CA 1
ATOM 808 C C . ILE A 1 108 ? 3.766 14.600 -2.055 1.00 88.19 108 ILE A C 1
ATOM 810 O O . ILE A 1 108 ? 3.296 14.829 -0.939 1.00 88.19 108 ILE A O 1
ATOM 814 N N . PRO A 1 109 ? 2.953 14.403 -3.111 1.00 87.25 109 PRO A N 1
ATOM 815 C CA . PRO A 1 109 ? 1.519 14.697 -3.097 1.00 87.25 109 PRO A CA 1
ATOM 816 C C . PRO A 1 109 ? 0.685 13.603 -2.406 1.00 87.25 109 PRO A C 1
ATOM 818 O O . PRO A 1 109 ? -0.509 13.468 -2.679 1.00 87.25 109 PRO A O 1
ATOM 821 N N . ILE A 1 110 ? 1.303 12.785 -1.547 1.00 93.50 110 ILE A N 1
ATOM 822 C CA . ILE A 1 110 ? 0.643 11.691 -0.834 1.00 93.50 110 ILE A CA 1
ATOM 823 C C . ILE A 1 110 ? 0.284 12.148 0.572 1.00 93.50 110 ILE A C 1
ATOM 825 O O . ILE A 1 110 ? 1.150 12.521 1.360 1.00 93.50 110 ILE A O 1
ATOM 829 N N . THR A 1 111 ? -0.999 12.066 0.910 1.00 96.31 111 THR A N 1
ATOM 830 C CA . THR A 1 111 ? -1.491 12.403 2.249 1.00 96.31 111 THR A CA 1
ATOM 831 C C . THR A 1 111 ? -2.215 11.217 2.862 1.00 96.31 111 THR A C 1
ATOM 833 O O . THR A 1 111 ? -2.891 10.457 2.169 1.00 96.31 111 THR A O 1
ATOM 836 N N . VAL A 1 112 ? -2.057 11.058 4.177 1.00 97.62 112 VAL A N 1
ATOM 837 C CA . VAL A 1 112 ? -2.701 10.000 4.957 1.00 97.62 112 VAL A CA 1
ATOM 838 C C . VAL A 1 112 ? -3.535 10.641 6.054 1.00 97.62 112 VAL A C 1
ATOM 840 O O . VAL A 1 112 ? -3.016 11.404 6.869 1.00 97.62 112 VAL A O 1
ATOM 843 N N . SER A 1 113 ? -4.819 10.306 6.104 1.00 97.81 113 SER A N 1
ATOM 844 C CA . SER A 1 113 ? -5.710 10.682 7.203 1.00 97.81 113 SER A CA 1
ATOM 845 C C . SER A 1 113 ? -6.227 9.445 7.913 1.00 97.81 113 SER A C 1
ATOM 847 O O . SER A 1 113 ? -6.726 8.527 7.274 1.00 97.81 113 SER A O 1
ATOM 849 N N . TYR A 1 114 ? -6.142 9.442 9.240 1.00 97.06 114 TYR A N 1
ATOM 850 C CA . TYR A 1 114 ? -6.636 8.361 10.088 1.00 97.06 114 TYR A CA 1
ATOM 851 C C . TYR A 1 114 ? -7.988 8.723 10.707 1.00 97.06 114 TYR A C 1
ATOM 853 O O . TYR A 1 114 ? -8.192 9.865 11.137 1.00 97.06 114 TYR A O 1
ATOM 861 N N . ASP A 1 115 ? -8.890 7.747 10.811 1.00 96.25 115 ASP A N 1
ATOM 862 C CA . ASP A 1 115 ? -10.128 7.897 11.574 1.00 96.25 115 ASP A CA 1
ATOM 863 C C . ASP A 1 115 ? -9.808 7.911 13.071 1.00 96.25 115 ASP A C 1
ATOM 865 O O . ASP A 1 115 ? -9.564 6.877 13.692 1.00 96.25 115 ASP A O 1
ATOM 869 N N . LYS A 1 116 ? -9.851 9.104 13.670 1.00 95.75 116 LYS A N 1
ATOM 870 C CA . LYS A 1 116 ? -9.579 9.308 15.098 1.00 95.75 116 LYS A CA 1
ATOM 871 C C . LYS A 1 116 ? -10.533 8.526 16.006 1.00 95.75 116 LYS A C 1
ATOM 873 O O . LYS A 1 116 ? -10.160 8.238 17.137 1.00 95.75 116 LYS A O 1
ATOM 878 N N . GLY A 1 117 ? -11.726 8.158 15.532 1.00 95.81 117 GLY A N 1
ATOM 879 C CA . GLY A 1 117 ? -12.679 7.332 16.277 1.00 95.81 117 GLY A CA 1
ATOM 880 C C . GLY A 1 117 ? -12.222 5.884 16.478 1.00 95.81 117 GLY A C 1
ATOM 881 O O . GLY A 1 117 ? -12.768 5.185 17.330 1.00 95.81 117 GLY A O 1
ATOM 882 N N . ARG A 1 118 ? -11.210 5.431 15.729 1.00 95.25 118 ARG A N 1
ATOM 883 C CA . ARG A 1 118 ? -10.638 4.078 15.819 1.00 95.25 118 ARG A CA 1
ATOM 884 C C . ARG A 1 118 ? -9.483 3.972 16.817 1.00 95.25 118 ARG A C 1
ATOM 886 O O . ARG A 1 118 ? -9.050 2.858 17.109 1.00 95.25 118 ARG A O 1
ATOM 893 N N . PHE A 1 119 ? -9.005 5.100 17.342 1.00 97.12 119 PHE A N 1
ATOM 894 C CA . PHE A 1 119 ? -7.883 5.167 18.274 1.00 97.12 119 PHE A CA 1
ATOM 895 C C . PHE A 1 119 ? -8.375 5.396 19.704 1.00 97.12 119 PHE A C 1
ATOM 897 O O . PHE A 1 119 ? -9.313 6.156 19.947 1.00 97.12 119 PHE A O 1
ATOM 904 N N . ASN A 1 120 ? -7.735 4.738 20.667 1.00 96.31 120 ASN A N 1
ATOM 905 C CA . ASN A 1 120 ? -7.995 4.974 22.084 1.00 96.31 120 ASN A CA 1
ATOM 906 C C . ASN A 1 120 ? -7.296 6.265 22.574 1.00 96.31 120 ASN A C 1
ATOM 908 O O . ASN A 1 120 ? -6.575 6.934 21.834 1.00 96.31 120 ASN A O 1
ATOM 912 N N . GLN A 1 121 ? -7.470 6.614 23.852 1.00 96.50 121 GLN A N 1
ATOM 913 C CA . GLN A 1 121 ? -6.847 7.810 24.447 1.00 96.50 121 GLN A CA 1
ATOM 914 C C . GLN A 1 121 ? -5.307 7.759 24.493 1.00 96.50 121 GLN A C 1
ATOM 916 O O . GLN A 1 121 ? -4.674 8.794 24.681 1.00 96.50 121 GLN A O 1
ATOM 921 N N . ALA A 1 122 ? -4.710 6.578 24.316 1.00 97.06 122 ALA A N 1
ATOM 922 C CA . ALA A 1 122 ? -3.267 6.374 24.224 1.00 97.06 122 ALA A CA 1
ATOM 923 C C . ALA A 1 122 ? -2.745 6.422 22.772 1.00 97.06 122 ALA A C 1
ATOM 925 O O . ALA A 1 122 ? -1.560 6.192 22.549 1.00 97.06 122 ALA A O 1
ATOM 926 N N . ASN A 1 123 ? -3.596 6.761 21.793 1.00 95.56 123 ASN A N 1
ATOM 927 C CA . ASN A 1 123 ? -3.302 6.722 20.356 1.00 95.56 123 ASN A CA 1
ATOM 928 C C . ASN A 1 123 ? -2.959 5.318 19.828 1.00 95.56 123 ASN A C 1
ATOM 930 O O . ASN A 1 123 ? -2.183 5.172 18.885 1.00 95.56 123 ASN A O 1
ATOM 934 N N . GLU A 1 124 ? -3.564 4.282 20.401 1.00 96.25 124 GLU A N 1
ATOM 935 C CA . GLU A 1 124 ? -3.435 2.902 19.934 1.00 96.25 124 GLU A CA 1
ATOM 936 C C . GLU A 1 124 ? -4.693 2.482 19.169 1.00 96.25 124 GLU A C 1
ATOM 938 O O . GLU A 1 124 ? -5.802 2.921 19.484 1.00 96.25 124 GLU A O 1
ATOM 943 N N . VAL A 1 125 ? -4.529 1.593 18.189 1.00 95.00 125 VAL A N 1
ATOM 944 C CA . VAL A 1 125 ? -5.620 1.032 17.385 1.00 95.00 125 VAL A CA 1
ATOM 945 C C . VAL A 1 125 ? -5.724 -0.472 17.612 1.00 95.00 125 VAL A C 1
ATOM 947 O O . VAL A 1 125 ? -4.719 -1.178 17.705 1.00 95.00 125 VAL A O 1
ATOM 950 N N . PHE A 1 126 ? -6.953 -0.976 17.685 1.00 94.94 126 PHE A N 1
ATOM 951 C CA . PHE A 1 126 ? -7.211 -2.411 17.675 1.00 94.94 126 PHE A CA 1
ATOM 952 C C . PHE A 1 126 ? -7.277 -2.927 16.232 1.00 94.94 126 PHE A C 1
ATOM 954 O O . PHE A 1 126 ? -8.028 -2.393 15.414 1.00 94.94 126 PHE A O 1
ATOM 961 N N . ILE A 1 127 ? -6.523 -3.989 15.944 1.00 94.94 127 ILE A N 1
ATOM 962 C CA . ILE A 1 127 ? -6.544 -4.694 14.658 1.00 94.94 127 ILE A CA 1
ATOM 963 C C . ILE A 1 127 ? -7.111 -6.097 14.891 1.00 94.94 127 ILE A C 1
ATOM 965 O O . ILE A 1 127 ? -6.556 -6.873 15.671 1.00 94.94 127 ILE A O 1
ATOM 969 N N . ASP A 1 128 ? -8.207 -6.422 14.206 1.00 95.50 128 ASP A N 1
ATOM 970 C CA . ASP A 1 128 ? -8.892 -7.710 14.337 1.00 95.50 128 ASP A CA 1
ATOM 971 C C . ASP A 1 128 ? -8.157 -8.797 13.540 1.00 95.50 128 ASP A C 1
ATOM 973 O O . ASP A 1 128 ? -8.444 -9.038 12.371 1.00 95.50 128 ASP A O 1
ATOM 977 N N . ILE A 1 129 ? -7.150 -9.427 14.144 1.00 95.38 129 ILE A N 1
ATOM 978 C CA . ILE A 1 129 ? -6.319 -10.437 13.478 1.00 95.38 129 ILE A CA 1
ATOM 979 C C . ILE A 1 129 ? -6.841 -11.851 13.738 1.00 95.38 129 ILE A C 1
ATOM 981 O O . ILE A 1 129 ? -6.892 -12.319 14.877 1.00 95.38 129 ILE A O 1
ATOM 985 N N . VAL A 1 130 ? -7.112 -12.596 12.663 1.00 96.12 130 VAL A N 1
ATOM 986 C CA . VAL A 1 130 ? -7.442 -14.027 12.731 1.00 96.12 130 VAL A CA 1
ATOM 987 C C . VAL A 1 130 ? -6.259 -14.914 12.366 1.00 96.12 130 VAL A C 1
ATOM 989 O O . VAL A 1 130 ? -5.507 -14.658 11.428 1.00 96.12 130 VAL A O 1
ATOM 992 N N . ARG A 1 131 ? -6.122 -16.043 13.072 1.00 95.12 131 ARG A N 1
ATOM 993 C CA . ARG A 1 131 ? -5.053 -17.023 12.814 1.00 95.12 131 ARG A CA 1
ATOM 994 C C . ARG A 1 131 ? -5.172 -17.699 11.444 1.00 95.12 131 ARG A C 1
ATOM 996 O O . ARG A 1 131 ? -4.157 -18.002 10.826 1.00 95.12 131 ARG A O 1
ATOM 1003 N N . ARG A 1 132 ? -6.394 -18.010 11.006 1.00 94.75 132 ARG A N 1
ATOM 1004 C CA . ARG A 1 132 ? -6.670 -18.657 9.714 1.00 94.75 132 ARG A CA 1
ATOM 1005 C C . ARG A 1 132 ? -7.433 -17.671 8.829 1.00 94.75 132 ARG A C 1
ATOM 1007 O O . ARG A 1 132 ? -8.548 -17.320 9.216 1.00 94.75 132 ARG A O 1
ATOM 1014 N N . PRO A 1 133 ? -6.870 -17.247 7.682 1.00 91.88 133 PRO A N 1
ATOM 1015 C CA . PRO A 1 133 ? -7.572 -16.386 6.739 1.00 91.88 133 PRO A CA 1
ATOM 1016 C C . PRO A 1 133 ? -8.907 -17.011 6.311 1.00 91.88 133 PRO A C 1
ATOM 1018 O O . PRO A 1 133 ? -8.937 -18.198 5.967 1.00 91.88 133 PRO A O 1
ATOM 1021 N N . PRO A 1 134 ? -10.018 -16.260 6.329 1.00 88.25 134 PRO A N 1
ATOM 1022 C CA . PRO A 1 134 ? -11.273 -16.748 5.788 1.00 88.25 134 PRO A CA 1
ATOM 1023 C C . PRO A 1 134 ? -11.179 -16.829 4.257 1.00 88.25 134 PRO A C 1
ATOM 1025 O O . PRO A 1 134 ? -10.516 -16.017 3.613 1.00 88.25 134 PRO A O 1
ATOM 1028 N N . ALA A 1 135 ? -11.848 -17.821 3.661 1.00 88.38 135 ALA A N 1
ATOM 1029 C CA . ALA A 1 135 ? -11.711 -18.141 2.234 1.00 88.38 135 ALA A CA 1
ATOM 1030 C C . ALA A 1 135 ? -12.046 -16.964 1.298 1.00 88.38 135 ALA A C 1
ATOM 1032 O O . ALA A 1 135 ? -11.485 -16.855 0.210 1.00 88.38 135 ALA A O 1
ATOM 1033 N N . ASN A 1 136 ? -12.918 -16.051 1.733 1.00 85.56 136 ASN A N 1
ATOM 1034 C CA . ASN A 1 136 ? -13.263 -14.852 0.975 1.00 85.56 136 ASN A CA 1
ATOM 1035 C C . ASN A 1 136 ? -12.079 -13.892 0.764 1.00 85.56 136 ASN A C 1
ATOM 1037 O O . ASN A 1 136 ? -12.082 -13.173 -0.230 1.00 85.56 136 ASN A O 1
ATOM 1041 N N . ARG A 1 137 ? -11.057 -13.896 1.634 1.00 87.56 137 ARG A N 1
ATOM 1042 C CA . ARG A 1 137 ? -9.846 -13.079 1.441 1.00 87.56 137 ARG A CA 1
ATOM 1043 C C . ARG A 1 137 ? -9.033 -13.553 0.235 1.00 87.56 137 ARG A C 1
ATOM 1045 O O . ARG A 1 137 ? -8.505 -12.728 -0.499 1.00 87.56 137 ARG A O 1
ATOM 1052 N N . CYS A 1 138 ? -9.019 -14.860 -0.038 1.00 85.81 138 CYS A N 1
ATOM 1053 C CA . CYS A 1 138 ? -8.326 -15.433 -1.195 1.00 85.81 138 CYS A CA 1
ATOM 1054 C C . CYS A 1 138 ? -8.949 -14.999 -2.531 1.00 85.81 138 CYS A C 1
ATOM 1056 O O . CYS A 1 138 ? -8.235 -14.830 -3.518 1.00 85.81 138 CYS A O 1
ATOM 1058 N N . TYR A 1 139 ? -10.274 -14.820 -2.587 1.00 86.25 139 TYR A N 1
ATOM 1059 C CA . TYR A 1 139 ? -10.964 -14.534 -3.848 1.00 86.25 139 TYR A CA 1
ATOM 1060 C C . TYR A 1 139 ? -10.647 -13.156 -4.423 1.00 86.25 139 TYR A C 1
ATOM 1062 O O . TYR A 1 139 ? -10.757 -12.989 -5.631 1.00 86.25 139 TYR A O 1
ATOM 1070 N N . PHE A 1 140 ? -10.198 -12.193 -3.621 1.00 80.56 140 PHE A N 1
ATOM 1071 C CA . PHE A 1 140 ? -9.814 -10.885 -4.154 1.00 80.56 140 PHE A CA 1
ATOM 1072 C C . PHE A 1 140 ? -8.640 -10.972 -5.136 1.00 80.56 140 PHE A C 1
ATOM 1074 O O . PHE A 1 140 ? -8.685 -10.345 -6.186 1.00 80.56 140 PHE A O 1
ATOM 1081 N N . CYS A 1 141 ? -7.637 -11.804 -4.844 1.00 82.12 141 CYS A N 1
ATOM 1082 C CA . CYS A 1 141 ? -6.485 -12.002 -5.730 1.00 82.12 141 CYS A CA 1
ATOM 1083 C C . CYS A 1 141 ? -6.686 -13.157 -6.728 1.00 82.12 141 CYS A C 1
ATOM 1085 O O . CYS A 1 141 ? -6.142 -13.121 -7.827 1.00 82.12 141 CYS A O 1
ATOM 1087 N N . HIS A 1 142 ? -7.452 -14.190 -6.352 1.00 82.69 142 HIS A N 1
ATOM 1088 C CA . HIS A 1 142 ? -7.561 -15.440 -7.120 1.00 82.69 142 HIS A CA 1
ATOM 1089 C C . HIS A 1 142 ? -8.879 -15.627 -7.881 1.00 82.69 142 HIS A C 1
ATOM 1091 O O . HIS A 1 142 ? -9.062 -16.665 -8.520 1.00 82.69 142 HIS A O 1
ATOM 1097 N N . SER A 1 143 ? -9.815 -14.678 -7.814 1.00 78.75 143 SER A N 1
ATOM 1098 C CA . SER A 1 143 ? -10.973 -14.687 -8.710 1.00 78.75 143 SER A CA 1
ATOM 1099 C C . SER A 1 143 ? -10.637 -14.012 -10.035 1.00 78.75 143 SER A C 1
ATOM 1101 O O . SER A 1 143 ? -9.818 -13.099 -10.113 1.00 78.75 143 SER A O 1
ATOM 1103 N N . THR A 1 144 ? -11.282 -14.468 -11.099 1.00 68.56 144 THR A N 1
ATOM 1104 C CA . THR A 1 144 ? -11.302 -13.769 -12.379 1.00 68.56 144 THR A CA 1
ATOM 1105 C C . THR A 1 144 ? -12.415 -12.728 -12.351 1.00 68.56 144 THR A C 1
ATOM 1107 O O . THR A 1 144 ? -13.595 -13.076 -12.302 1.00 68.56 144 THR A O 1
ATOM 1110 N N . GLN A 1 145 ? -12.054 -11.446 -12.388 1.00 58.41 145 GLN A N 1
ATOM 1111 C CA . GLN A 1 145 ? -13.019 -10.381 -12.646 1.00 58.41 145 GLN A CA 1
ATOM 1112 C C . GLN A 1 145 ? -13.151 -10.177 -14.156 1.00 58.41 145 GLN A C 1
ATOM 1114 O O . GLN A 1 145 ? -12.188 -9.835 -14.841 1.00 58.41 145 GLN A O 1
ATOM 1119 N N . ASP A 1 146 ? -14.353 -10.410 -14.678 1.00 52.34 146 ASP A N 1
ATOM 1120 C CA . ASP A 1 146 ? -14.705 -10.053 -16.049 1.00 52.34 146 ASP A CA 1
ATOM 1121 C C . ASP A 1 146 ? -14.954 -8.541 -16.115 1.00 52.34 146 ASP A C 1
ATOM 1123 O O . ASP A 1 146 ? -16.041 -8.049 -15.806 1.00 52.34 146 ASP A O 1
ATOM 1127 N N . ILE A 1 147 ? -13.915 -7.805 -16.500 1.00 53.16 147 ILE A N 1
ATOM 1128 C CA . ILE A 1 147 ? -13.933 -6.349 -16.694 1.00 53.16 147 ILE A CA 1
ATOM 1129 C C . ILE A 1 147 ? -14.921 -5.886 -17.780 1.00 53.16 147 ILE A C 1
ATOM 1131 O O . ILE A 1 147 ? -15.222 -4.702 -17.833 1.00 53.16 147 ILE A O 1
ATOM 1135 N N . ALA A 1 148 ? -15.483 -6.781 -18.607 1.00 48.44 148 ALA A N 1
ATOM 1136 C CA . ALA A 1 148 ? -16.575 -6.436 -19.525 1.00 48.44 148 ALA A CA 1
ATOM 1137 C C . ALA A 1 148 ? -17.967 -6.485 -18.861 1.00 48.44 148 ALA A C 1
ATOM 1139 O O . ALA A 1 148 ? -18.949 -6.029 -19.448 1.00 48.44 148 ALA A O 1
ATOM 1140 N N . ARG A 1 149 ? -18.075 -7.054 -17.653 1.00 42.31 149 ARG A N 1
ATOM 1141 C CA . ARG A 1 149 ? -19.323 -7.153 -16.873 1.00 42.31 149 ARG A CA 1
ATOM 1142 C C . ARG A 1 149 ? -19.384 -6.215 -15.669 1.00 42.31 149 ARG A C 1
ATOM 1144 O O . ARG A 1 149 ? -20.469 -6.035 -15.118 1.00 42.31 149 ARG A O 1
ATOM 1151 N N . ALA A 1 150 ? -18.261 -5.634 -15.261 1.00 40.81 150 ALA A N 1
ATOM 1152 C CA . ALA A 1 150 ? -18.235 -4.516 -14.324 1.00 40.81 150 ALA A CA 1
ATOM 1153 C C . ALA A 1 150 ? -18.493 -3.233 -15.132 1.00 40.81 150 ALA A C 1
ATOM 1155 O O . ALA A 1 150 ? -17.587 -2.735 -15.791 1.00 40.81 150 ALA A O 1
ATOM 1156 N N . GLY A 1 151 ? -19.766 -2.827 -15.192 1.00 37.41 151 GLY A N 1
ATOM 1157 C CA . GLY A 1 151 ? -20.280 -1.754 -16.056 1.00 37.41 151 GLY A CA 1
ATOM 1158 C C . GLY A 1 151 ? -19.725 -0.362 -15.795 1.00 37.41 151 GLY A C 1
ATOM 1159 O O . GLY A 1 151 ? -19.215 -0.115 -14.680 1.00 37.41 151 GLY A O 1
#

Secondary structure (DSSP, 8-state):
----GGGGT--HHHHHHHHGGGS-S-GGGS----S-HHHHHHHHHH------HHHHHB--TT--HHHHHHHHHTT-GGGHHHHHSSSEEEE--GGGS-TT--TTTS----EEEE-GGGB-TTS-B---B-SS--HHHHHHHHS---TTT--

Mean predicted aligned error: 5.83 Å

Solvent-accessible surface area (backbone atoms only — not comparable to full-atom values): 8843 Å² total; per-residue (Å²): 137,88,78,58,55,64,83,74,73,42,52,43,68,64,46,39,76,75,44,36,58,53,49,57,44,31,74,61,26,49,62,66,91,64,88,48,66,67,57,44,58,50,37,68,73,16,41,47,19,51,65,35,64,57,64,46,23,44,68,48,85,52,48,34,67,68,42,24,28,48,30,32,71,28,38,31,27,57,44,20,57,50,34,14,60,51,51,34,47,64,45,68,42,52,69,73,56,59,94,84,62,41,86,90,81,47,84,75,71,62,46,77,50,67,48,68,88,60,38,50,99,85,73,48,66,86,76,52,72,44,97,68,59,56,74,72,47,53,43,71,46,72,50,86,78,60,71,88,72,62,126

Foldseek 3Di:
DDDDCVRVPHALVNVLLVQVLQAQFDDSQQRDDDPPPLCVQLCVQLDGLHRQLCLFWFPDPLQASVQLSVCSNLSNRVCSNVCRQNFKHKDDGSVPDDSPDDPVPDDNRIDMDGNPVQADPVRDGDTRTDPGGDPVSNCSNPPDDPPVPPD

Radius of gyration: 16.67 Å; Cα contacts (8 Å, |Δi|>4): 212; chains: 1; bounding box: 39×44×44 Å

pLDDT: mean 86.83, std 11.98, range [37.41, 97.88]